Protein AF-A0A936W5A1-F1 (afdb_monomer)

Solvent-accessible surface area (backbone atoms only — not comparable to full-atom values): 7885 Å² total; per-residue (Å²): 121,63,94,87,56,87,51,73,66,69,87,78,56,53,70,68,51,51,52,50,48,61,74,67,59,74,82,81,47,73,66,53,53,50,50,52,52,54,50,51,52,23,60,75,67,68,35,62,64,57,38,57,59,59,28,70,60,91,46,92,77,50,77,56,39,50,58,50,44,48,50,59,54,40,62,52,46,72,83,92,48,73,16,53,64,55,48,53,49,51,58,36,34,71,71,46,82,58,43,61,70,61,29,49,53,54,44,48,70,76,52,23,84,73,64,73,51,70,69,59,52,46,56,53,50,56,54,55,64,71,77,108

Sequence (132 aa):
MIPNDVWKGFGVADATMLEQAFAQRVILTDDDLKLGNDLWKAYCAHDFNALKELAAAESKAFKFLPEVCKAHIERFPEGNQLSRPERVLLELIDQSNGD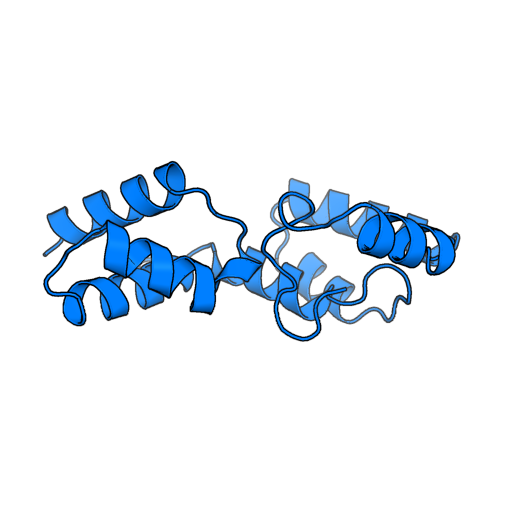FAEVFAAFSEREGIYGFGDLQVRIMYDRLRKQN

pLDDT: mean 92.21, std 9.64, range [48.16, 98.69]

Mean predicted aligned error: 4.38 Å

Secondary structure (DSSP, 8-state):
--TT-SSSTTTT--HHHHHHHHHTPPPPPHHHHHHHHHHHHHHHTT-HHHHHHHTT---SS-TTHHHHHHHHHHTS-STTSPPHHHHHHHHHHHHTTT-HHHHHHHHHHHSGGG---HHHHHHHHHHHHHH-

Foldseek 3Di:
DPPQDPQPPCPPDDPVRVVVCVVVDDDDDPVNVVLVVQCVVCVVVVPLVSLCVSLPDDDPNCPCSVVLSVLVNLCDDDPPDDRPLLVLLVVLCVVPVNDLVSSVVVSCSPVSSVVDDSVRSVVSSVVVVVVD

Radius of gyration: 17.42 Å; Cα contacts (8 Å, |Δi|>4): 86; chains: 1; bounding box: 41×32×47 Å

Structure (mmCIF, N/CA/C/O backbone):
data_AF-A0A936W5A1-F1
#
_entry.id   AF-A0A936W5A1-F1
#
loop_
_atom_site.group_PDB
_atom_site.id
_atom_site.type_symbol
_atom_site.label_atom_id
_atom_site.label_alt_id
_atom_site.label_comp_id
_atom_site.label_asym_id
_atom_site.label_entity_id
_atom_site.label_seq_id
_atom_site.pdbx_PDB_ins_code
_atom_site.Cartn_x
_atom_site.Cartn_y
_atom_site.Cartn_z
_atom_site.occupancy
_atom_site.B_iso_or_equiv
_atom_site.auth_seq_id
_atom_site.auth_comp_id
_atom_site.auth_asym_id
_atom_site.auth_atom_id
_atom_site.pdbx_PDB_model_num
ATOM 1 N N . MET A 1 1 ? 16.788 5.586 -1.184 1.00 49.28 1 MET A N 1
ATOM 2 C CA . MET A 1 1 ? 15.565 5.369 -0.376 1.00 49.28 1 MET A CA 1
ATOM 3 C C . MET A 1 1 ? 15.983 5.382 1.085 1.00 49.28 1 MET A C 1
ATOM 5 O O . MET A 1 1 ? 17.027 4.807 1.375 1.00 49.28 1 MET A O 1
ATOM 9 N N . ILE A 1 2 ? 15.252 6.071 1.969 1.00 48.16 2 ILE A N 1
ATOM 10 C CA . ILE A 1 2 ? 15.526 6.012 3.415 1.00 48.16 2 ILE A CA 1
ATOM 11 C C . ILE A 1 2 ? 15.347 4.545 3.829 1.00 48.16 2 ILE A C 1
ATOM 13 O O . ILE A 1 2 ? 14.290 3.992 3.530 1.00 48.16 2 ILE A O 1
ATOM 17 N N . PRO A 1 3 ? 16.333 3.896 4.473 1.00 49.06 3 PRO A N 1
ATOM 18 C CA . PRO A 1 3 ? 16.291 2.453 4.730 1.00 49.06 3 PRO A CA 1
ATOM 19 C C . PRO A 1 3 ? 15.062 1.958 5.511 1.00 49.06 3 PRO A C 1
ATOM 21 O O . PRO A 1 3 ? 14.754 0.776 5.442 1.00 49.06 3 PRO A O 1
ATOM 24 N N . ASN A 1 4 ? 14.345 2.851 6.203 1.00 57.88 4 ASN A N 1
ATOM 25 C CA . ASN A 1 4 ? 13.249 2.510 7.111 1.00 57.88 4 ASN A 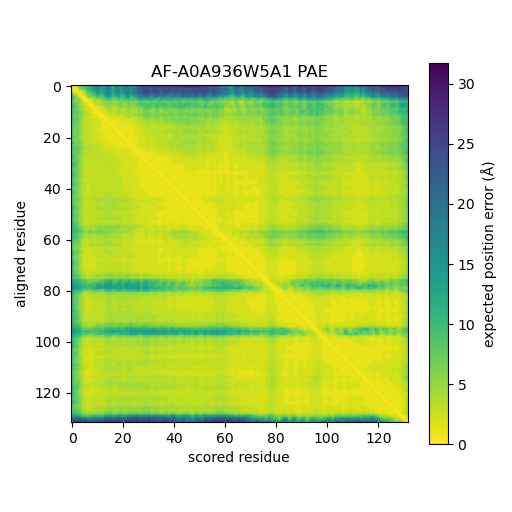CA 1
ATOM 26 C C . ASN A 1 4 ? 11.917 3.209 6.786 1.00 57.88 4 ASN A C 1
ATOM 28 O O . ASN A 1 4 ? 10.996 3.139 7.593 1.00 57.88 4 ASN A O 1
ATOM 32 N N . ASP A 1 5 ? 11.798 3.905 5.650 1.00 66.56 5 ASP A N 1
ATOM 33 C CA . ASP A 1 5 ? 10.588 4.677 5.348 1.00 66.56 5 ASP A CA 1
ATOM 34 C C . ASP A 1 5 ? 10.187 4.581 3.876 1.00 66.56 5 ASP A C 1
ATOM 36 O O . ASP A 1 5 ? 10.555 5.402 3.033 1.00 66.56 5 ASP A O 1
ATOM 40 N N . VAL A 1 6 ? 9.467 3.505 3.566 1.00 79.38 6 VAL A N 1
ATOM 41 C CA . VAL A 1 6 ? 9.058 3.159 2.198 1.00 79.38 6 VAL A CA 1
ATOM 42 C C . VAL A 1 6 ? 7.757 3.874 1.800 1.00 79.38 6 VAL A C 1
ATOM 44 O O . VAL A 1 6 ? 7.486 4.034 0.612 1.00 79.38 6 VAL A O 1
ATOM 47 N N . TRP A 1 7 ? 6.969 4.352 2.772 1.00 87.56 7 TRP A N 1
ATOM 48 C CA . TRP A 1 7 ? 5.576 4.755 2.545 1.00 87.56 7 TRP A CA 1
ATOM 49 C C . TRP A 1 7 ? 5.282 6.251 2.723 1.00 87.56 7 TRP A C 1
ATOM 51 O O . TRP A 1 7 ? 4.223 6.700 2.293 1.00 87.56 7 TRP A O 1
ATOM 61 N N . LYS A 1 8 ? 6.206 7.065 3.260 1.00 80.56 8 LYS A N 1
ATOM 62 C CA . LYS A 1 8 ? 6.012 8.531 3.376 1.00 80.56 8 LYS A CA 1
ATOM 63 C C . LYS A 1 8 ? 6.159 9.316 2.062 1.00 80.56 8 LYS A C 1
ATOM 65 O O . LYS A 1 8 ? 6.112 10.547 2.055 1.00 80.56 8 LYS A O 1
ATOM 70 N N . GLY A 1 9 ? 6.295 8.618 0.934 1.00 81.69 9 GLY A N 1
ATOM 71 C CA . GLY A 1 9 ? 6.361 9.217 -0.397 1.00 81.69 9 GLY A CA 1
ATOM 72 C C . GLY A 1 9 ? 7.593 10.105 -0.606 1.00 81.69 9 GLY A C 1
ATOM 73 O O . GLY A 1 9 ? 8.608 9.975 0.074 1.00 81.69 9 GLY A O 1
ATOM 74 N N . PHE A 1 10 ? 7.513 11.017 -1.578 1.00 83.81 10 PHE A N 1
ATOM 75 C CA . PHE A 1 10 ? 8.641 11.881 -1.957 1.00 83.81 10 PHE A CA 1
ATOM 76 C C . PHE A 1 10 ? 8.728 13.192 -1.165 1.00 83.81 10 PHE A C 1
ATOM 78 O O . PHE A 1 10 ? 9.734 13.884 -1.270 1.00 83.81 10 PHE A O 1
ATOM 85 N N . GLY A 1 11 ? 7.716 13.541 -0.362 1.00 86.31 11 GLY A N 1
ATOM 86 C CA . GLY A 1 11 ? 7.683 14.814 0.377 1.00 86.31 11 GLY A CA 1
ATOM 87 C C . GLY A 1 11 ? 8.778 14.952 1.441 1.00 86.31 11 GLY A C 1
ATOM 88 O O . GLY A 1 11 ? 9.098 16.061 1.853 1.00 86.31 11 GLY A O 1
ATOM 89 N N . VAL A 1 12 ? 9.366 13.830 1.858 1.00 86.06 12 VAL A N 1
ATOM 90 C CA . VAL A 1 12 ? 10.474 13.766 2.823 1.00 86.06 12 VAL A CA 1
ATOM 91 C C . VAL A 1 12 ? 11.852 13.691 2.156 1.00 86.06 12 VAL A C 1
ATOM 93 O O . VAL A 1 12 ? 12.861 13.650 2.855 1.00 86.06 12 VAL A O 1
ATOM 96 N N . ALA A 1 13 ? 11.915 13.619 0.823 1.00 89.50 13 ALA A N 1
ATOM 97 C CA . ALA A 1 13 ? 13.169 13.469 0.096 1.00 89.50 13 ALA A CA 1
ATOM 98 C C . ALA A 1 13 ? 13.834 14.827 -0.162 1.00 89.50 13 ALA A C 1
ATOM 100 O O . ALA A 1 13 ? 13.195 15.762 -0.643 1.00 89.50 13 ALA A O 1
ATOM 101 N N . ASP A 1 14 ? 15.137 14.914 0.104 1.00 91.44 14 ASP A N 1
ATOM 102 C CA . ASP A 1 14 ? 15.962 16.040 -0.331 1.00 91.44 14 ASP A CA 1
ATOM 103 C C . ASP A 1 14 ? 16.474 15.854 -1.776 1.00 91.44 14 ASP A C 1
ATOM 105 O O . ASP A 1 14 ? 16.246 14.825 -2.422 1.00 91.44 14 ASP A O 1
ATOM 109 N N . ALA A 1 15 ? 17.181 16.861 -2.298 1.00 94.62 15 ALA A N 1
ATOM 110 C CA . ALA A 1 15 ? 17.723 16.828 -3.656 1.00 94.62 15 ALA A CA 1
ATOM 111 C C . ALA A 1 15 ? 18.654 15.623 -3.890 1.00 94.62 15 ALA A C 1
ATOM 113 O O . ALA A 1 15 ? 18.524 14.932 -4.900 1.00 94.62 15 ALA A O 1
ATOM 114 N N . THR A 1 16 ? 19.528 15.315 -2.928 1.00 93.94 16 THR A N 1
ATOM 115 C CA . THR A 1 16 ? 20.476 14.194 -3.009 1.00 93.94 16 THR A CA 1
ATOM 116 C C . THR A 1 16 ? 19.744 12.858 -3.125 1.00 93.94 16 THR A C 1
ATOM 118 O O . THR A 1 16 ? 20.099 12.008 -3.943 1.00 93.94 16 THR A O 1
ATOM 121 N N . MET A 1 17 ? 18.695 12.659 -2.327 1.00 90.06 17 MET A N 1
ATOM 122 C CA . MET A 1 17 ? 17.884 11.445 -2.360 1.00 90.06 17 MET A CA 1
ATOM 123 C C . MET A 1 17 ? 17.166 11.270 -3.701 1.00 90.06 17 MET A C 1
ATOM 125 O O . MET A 1 17 ? 17.084 10.147 -4.207 1.00 90.06 17 MET A O 1
ATOM 129 N N . LEU A 1 18 ? 16.656 12.361 -4.277 1.00 91.50 18 LEU A N 1
ATOM 130 C CA . LEU A 1 18 ? 15.991 12.347 -5.580 1.00 91.50 18 LEU A CA 1
ATOM 131 C C . LEU A 1 18 ? 16.981 12.066 -6.719 1.00 91.50 18 LEU A C 1
ATOM 133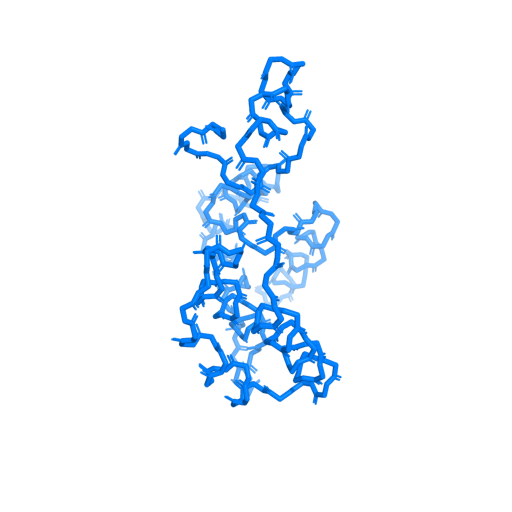 O O . LEU A 1 18 ? 16.689 11.242 -7.587 1.00 91.50 18 LEU A O 1
ATOM 137 N N . GLU A 1 19 ? 18.172 12.668 -6.689 1.00 94.88 19 GLU A N 1
ATOM 138 C CA . GLU A 1 19 ? 19.249 12.392 -7.649 1.00 94.88 19 GLU A CA 1
ATOM 139 C C . GLU A 1 19 ? 19.680 10.921 -7.609 1.00 94.88 19 GLU A C 1
ATOM 141 O O . GLU A 1 19 ? 19.794 10.270 -8.650 1.00 94.88 19 GLU A O 1
ATOM 146 N N . GLN A 1 20 ? 19.844 10.359 -6.408 1.00 92.06 20 GLN A N 1
ATOM 147 C CA . GLN A 1 20 ? 20.153 8.940 -6.231 1.00 92.06 20 GLN A CA 1
ATOM 148 C C . GLN A 1 20 ? 19.035 8.038 -6.760 1.00 92.06 20 GLN A C 1
ATOM 150 O O . GLN A 1 20 ? 19.316 7.062 -7.457 1.00 92.06 20 GLN A O 1
ATOM 155 N N . ALA A 1 21 ? 17.771 8.357 -6.464 1.00 90.12 21 ALA A N 1
ATOM 156 C CA . ALA A 1 21 ? 16.630 7.598 -6.971 1.00 90.12 21 ALA A CA 1
ATOM 157 C C . ALA A 1 21 ? 16.575 7.625 -8.507 1.00 90.12 21 ALA A C 1
ATOM 159 O O . ALA A 1 21 ? 16.357 6.588 -9.134 1.00 90.12 21 ALA A O 1
ATOM 160 N N . PHE A 1 22 ? 16.843 8.781 -9.120 1.00 93.12 22 PHE A N 1
ATOM 161 C CA . PHE A 1 22 ? 16.911 8.915 -10.572 1.00 93.12 22 PHE A CA 1
ATOM 162 C C . PHE A 1 22 ? 18.080 8.126 -11.177 1.00 93.12 22 PHE A C 1
ATOM 164 O O . PHE A 1 22 ? 17.912 7.458 -12.203 1.00 93.12 22 PHE A O 1
ATOM 171 N N . ALA A 1 23 ? 19.255 8.152 -10.545 1.00 96.00 23 ALA A N 1
ATOM 172 C CA . ALA A 1 23 ? 20.411 7.367 -10.972 1.00 96.00 23 ALA A CA 1
ATOM 173 C C . ALA A 1 23 ? 20.154 5.850 -10.882 1.00 96.00 23 ALA A C 1
ATOM 175 O O . ALA A 1 23 ? 20.623 5.100 -11.733 1.00 96.00 23 ALA A O 1
ATOM 176 N N . GLN A 1 24 ? 19.364 5.409 -9.896 1.00 92.50 24 GLN A N 1
ATOM 177 C CA . GLN A 1 24 ? 18.994 4.007 -9.653 1.00 92.50 24 GLN A CA 1
ATOM 178 C C . GLN A 1 24 ? 17.665 3.588 -10.306 1.00 92.50 24 GLN A C 1
ATOM 180 O O . GLN A 1 24 ? 17.113 2.537 -9.966 1.00 92.50 24 GLN A O 1
ATOM 185 N N . ARG A 1 25 ? 17.121 4.400 -11.222 1.00 94.19 25 ARG A N 1
ATOM 186 C CA . ARG A 1 25 ? 15.852 4.105 -11.899 1.00 94.19 25 ARG A CA 1
ATOM 187 C C . ARG A 1 25 ? 15.902 2.758 -12.624 1.00 94.19 25 ARG A C 1
ATOM 189 O O . ARG A 1 25 ? 16.920 2.377 -13.199 1.00 94.19 25 ARG A O 1
ATOM 196 N N . VAL A 1 26 ? 14.770 2.064 -12.629 1.00 94.19 26 VAL A N 1
ATOM 197 C CA . VAL A 1 26 ? 14.611 0.770 -13.299 1.00 94.19 26 VAL A CA 1
ATOM 198 C C . VAL A 1 26 ? 13.915 0.994 -14.639 1.00 94.19 26 VAL A C 1
ATOM 200 O O . VAL A 1 26 ? 12.907 1.694 -14.702 1.00 94.19 26 VAL A O 1
ATOM 203 N N . ILE A 1 27 ? 14.470 0.428 -15.711 1.00 95.69 27 ILE A N 1
ATOM 204 C CA . ILE A 1 27 ? 13.840 0.434 -17.037 1.00 95.69 27 ILE A CA 1
ATOM 205 C C . ILE A 1 27 ? 12.770 -0.658 -17.052 1.00 95.69 27 ILE A C 1
ATOM 207 O O . ILE A 1 27 ? 13.063 -1.796 -16.690 1.00 95.69 27 ILE A O 1
ATOM 211 N N . LEU A 1 28 ? 11.553 -0.303 -17.468 1.00 97.00 28 LEU A N 1
ATOM 212 C CA . LEU A 1 28 ? 10.460 -1.257 -17.637 1.00 97.00 28 LEU A CA 1
ATOM 213 C C . LEU A 1 28 ? 10.712 -2.136 -18.860 1.00 97.00 28 LEU A C 1
ATOM 215 O O . LEU A 1 28 ? 11.056 -1.633 -19.931 1.00 97.00 28 LEU A O 1
ATOM 219 N N . THR A 1 29 ? 10.522 -3.436 -18.685 1.00 97.44 29 THR A N 1
ATOM 220 C CA . THR A 1 29 ? 10.521 -4.420 -19.770 1.00 97.44 29 THR A CA 1
ATOM 221 C C . THR A 1 29 ? 9.116 -4.582 -20.355 1.00 97.44 29 THR A C 1
ATOM 223 O O . THR A 1 29 ? 8.130 -4.157 -19.751 1.00 97.44 29 THR A O 1
ATOM 226 N N . ASP A 1 30 ? 9.002 -5.231 -21.515 1.00 98.00 30 ASP A N 1
ATOM 227 C CA . ASP A 1 30 ? 7.693 -5.560 -22.098 1.00 98.00 30 ASP A CA 1
ATOM 228 C C . ASP A 1 30 ? 6.865 -6.468 -21.169 1.00 98.00 30 ASP A C 1
ATOM 230 O O . ASP A 1 30 ? 5.647 -6.304 -21.070 1.00 98.00 30 ASP A O 1
ATOM 234 N N . ASP A 1 31 ? 7.526 -7.358 -20.422 1.00 97.38 31 ASP A N 1
ATOM 235 C CA . ASP A 1 31 ? 6.888 -8.200 -19.407 1.00 97.38 31 ASP A CA 1
ATOM 236 C C . ASP A 1 31 ? 6.346 -7.363 -18.239 1.00 97.38 31 ASP A C 1
ATOM 238 O O . ASP A 1 31 ? 5.213 -7.580 -17.809 1.00 97.38 31 ASP A O 1
ATOM 242 N N . ASP A 1 32 ? 7.093 -6.352 -17.772 1.00 97.81 32 ASP A N 1
ATOM 243 C CA . ASP A 1 32 ? 6.611 -5.422 -16.738 1.00 97.81 32 ASP A CA 1
ATOM 244 C C . ASP A 1 32 ? 5.396 -4.621 -17.229 1.00 97.81 32 ASP A C 1
ATOM 246 O O . ASP A 1 32 ? 4.430 -4.426 -16.489 1.00 97.81 32 ASP A O 1
ATOM 250 N N . LEU A 1 33 ? 5.417 -4.163 -18.486 1.00 98.19 33 LEU A N 1
ATOM 251 C CA . LEU A 1 33 ? 4.301 -3.428 -19.087 1.00 98.19 33 LEU A CA 1
ATOM 252 C C . LEU A 1 33 ? 3.058 -4.310 -19.224 1.00 98.19 33 LEU A C 1
ATOM 254 O O . LEU A 1 33 ? 1.944 -3.864 -18.927 1.00 98.19 33 LEU A O 1
ATOM 258 N N . LYS A 1 34 ? 3.239 -5.569 -19.635 1.00 98.38 34 LYS A N 1
ATOM 259 C CA . LYS A 1 34 ? 2.158 -6.551 -19.704 1.00 98.38 34 LYS A CA 1
ATOM 260 C C . LYS A 1 34 ? 1.587 -6.835 -18.314 1.00 98.38 34 LYS A C 1
ATOM 262 O O . LYS A 1 34 ? 0.373 -6.754 -18.136 1.00 98.38 34 LYS A O 1
ATOM 267 N N . LEU A 1 35 ? 2.448 -7.108 -17.334 1.00 98.38 35 LEU A N 1
ATOM 268 C CA . LEU A 1 35 ? 2.054 -7.345 -15.947 1.00 98.38 35 LEU A CA 1
ATOM 269 C C . LEU A 1 35 ? 1.287 -6.145 -15.379 1.00 98.38 35 LEU A C 1
ATOM 271 O O . LEU A 1 35 ? 0.215 -6.320 -14.809 1.00 98.38 35 LEU A O 1
ATOM 275 N N . GLY A 1 36 ? 1.773 -4.920 -15.600 1.00 98.06 36 GLY A N 1
ATOM 276 C CA . GLY A 1 36 ? 1.096 -3.691 -15.182 1.00 98.06 36 GLY A CA 1
ATOM 277 C C . GLY A 1 36 ? -0.294 -3.520 -15.806 1.00 98.06 36 GLY A C 1
ATOM 278 O O . GLY A 1 36 ? -1.230 -3.106 -15.124 1.00 98.06 36 GLY A O 1
ATOM 279 N N . ASN A 1 37 ? -0.459 -3.878 -17.083 1.00 98.50 37 ASN A N 1
ATOM 280 C CA . ASN A 1 37 ? -1.757 -3.859 -17.762 1.00 98.50 37 ASN A CA 1
ATOM 281 C C . ASN A 1 37 ? -2.744 -4.858 -17.137 1.00 98.50 37 ASN A C 1
ATOM 283 O O . ASN A 1 37 ? -3.890 -4.504 -16.854 1.00 98.50 37 ASN A O 1
ATOM 287 N N . ASP A 1 38 ? -2.291 -6.088 -16.892 1.00 98.62 38 ASP A N 1
ATOM 288 C CA . ASP A 1 38 ? -3.122 -7.141 -16.308 1.00 98.62 38 ASP A CA 1
ATOM 289 C C . ASP A 1 38 ? -3.497 -6.811 -14.851 1.00 98.62 38 ASP A C 1
ATOM 291 O O . ASP A 1 38 ? -4.667 -6.927 -14.477 1.00 98.62 38 ASP A O 1
ATOM 295 N N . LEU A 1 39 ? -2.551 -6.279 -14.065 1.00 98.50 39 LEU A N 1
ATOM 296 C CA . LEU A 1 39 ? -2.795 -5.761 -12.713 1.00 98.50 39 LEU A CA 1
ATOM 297 C C . LEU A 1 39 ? -3.839 -4.644 -12.715 1.00 98.50 39 LEU A C 1
ATOM 299 O O . LEU A 1 39 ? -4.762 -4.659 -11.902 1.00 98.50 39 LEU A O 1
ATOM 303 N N . TRP A 1 40 ? -3.723 -3.685 -13.638 1.00 98.38 40 TRP A N 1
ATOM 304 C CA . TRP A 1 40 ? -4.670 -2.578 -13.748 1.00 98.38 40 TRP A CA 1
ATOM 305 C C . TRP A 1 40 ? -6.088 -3.066 -14.059 1.00 98.38 40 TRP A C 1
ATOM 307 O O . TRP A 1 40 ? -7.047 -2.636 -13.418 1.00 98.38 40 TRP A O 1
ATOM 317 N N . LYS A 1 41 ? -6.230 -4.011 -14.997 1.00 98.69 41 LYS A N 1
ATOM 318 C CA . LYS A 1 41 ? -7.527 -4.623 -15.318 1.00 98.69 41 LYS A CA 1
ATOM 319 C C . LYS A 1 41 ? -8.133 -5.337 -14.110 1.00 98.69 41 LYS A C 1
ATOM 321 O O . LYS A 1 41 ? -9.303 -5.103 -13.812 1.00 98.69 41 LYS A O 1
ATOM 326 N N . ALA A 1 42 ? -7.347 -6.159 -13.411 1.00 98.50 42 ALA A N 1
ATOM 327 C CA . ALA A 1 42 ? -7.798 -6.879 -12.221 1.00 98.50 42 ALA A CA 1
ATOM 328 C C . ALA A 1 42 ? -8.222 -5.914 -11.099 1.00 98.50 42 ALA A C 1
ATOM 330 O O . ALA A 1 42 ? -9.293 -6.075 -10.515 1.00 98.50 42 ALA A O 1
ATOM 331 N N . TYR A 1 43 ? -7.436 -4.858 -10.864 1.00 97.88 43 TYR A N 1
ATOM 332 C CA . TYR A 1 43 ? -7.755 -3.799 -9.906 1.00 97.88 43 TYR A CA 1
ATOM 333 C C . TYR A 1 43 ? -9.082 -3.106 -10.238 1.00 97.88 43 TYR A C 1
ATOM 335 O O . TYR A 1 43 ? -9.967 -3.024 -9.387 1.00 97.88 43 TYR A O 1
ATOM 343 N N . CYS A 1 44 ? -9.269 -2.653 -11.483 1.00 97.75 44 CYS A N 1
ATOM 344 C CA . CYS A 1 44 ? -10.516 -2.010 -11.907 1.00 97.75 44 CYS A CA 1
ATOM 345 C C . CYS A 1 44 ? -11.734 -2.940 -11.783 1.00 97.75 44 CYS A C 1
ATOM 347 O O . CYS A 1 44 ? -12.824 -2.487 -11.430 1.00 97.75 44 CYS A O 1
ATOM 349 N N . ALA A 1 45 ? -11.553 -4.232 -12.056 1.00 97.88 45 ALA A N 1
ATOM 350 C CA . ALA A 1 45 ? -12.605 -5.239 -11.968 1.00 97.88 45 ALA A CA 1
ATOM 351 C C . ALA A 1 45 ? -12.911 -5.701 -10.531 1.00 97.88 45 ALA A C 1
ATOM 353 O O . ALA A 1 45 ? -13.856 -6.462 -10.345 1.00 97.88 45 ALA A O 1
ATOM 354 N N . HIS A 1 46 ? -12.151 -5.245 -9.524 1.00 96.31 46 HIS A N 1
ATOM 355 C CA . HIS A 1 46 ? -12.189 -5.779 -8.155 1.00 96.31 46 HIS A CA 1
ATOM 356 C C . HIS A 1 46 ? -11.950 -7.302 -8.108 1.00 96.31 46 HIS A C 1
ATOM 358 O O . HIS A 1 46 ? -12.485 -8.007 -7.252 1.00 96.31 46 HIS A O 1
ATOM 364 N N . ASP A 1 47 ? -11.140 -7.823 -9.034 1.00 98.00 47 ASP A N 1
ATOM 365 C CA . ASP A 1 47 ? -10.819 -9.246 -9.105 1.00 98.00 47 ASP A CA 1
ATOM 366 C C . ASP A 1 47 ? -9.659 -9.574 -8.159 1.00 98.00 47 ASP A C 1
ATOM 368 O O . ASP A 1 47 ? -8.478 -9.567 -8.520 1.00 98.00 47 ASP A O 1
ATOM 372 N N . PHE A 1 48 ? -10.005 -9.842 -6.900 1.00 96.62 48 PHE A N 1
ATOM 373 C CA . PHE A 1 48 ? -9.024 -10.161 -5.865 1.00 96.62 48 PHE A CA 1
ATOM 374 C C . PHE A 1 48 ? -8.305 -11.490 -6.105 1.00 96.62 48 PHE A C 1
ATOM 376 O O . PHE A 1 48 ? -7.189 -11.653 -5.616 1.00 96.62 48 PHE A O 1
ATOM 383 N N . ASN A 1 49 ? -8.897 -12.429 -6.847 1.00 97.06 49 ASN A N 1
ATOM 384 C CA . ASN A 1 49 ? -8.228 -13.687 -7.168 1.00 97.06 49 ASN A CA 1
ATOM 385 C C . ASN A 1 49 ? -7.143 -13.448 -8.218 1.00 97.06 49 ASN A C 1
ATOM 387 O O . ASN A 1 49 ? -5.992 -13.814 -7.982 1.00 97.06 49 ASN A O 1
ATOM 391 N N . ALA A 1 50 ? -7.468 -12.732 -9.297 1.00 98.06 50 ALA A N 1
ATOM 392 C CA . ALA A 1 50 ? -6.482 -12.343 -10.300 1.00 98.06 50 ALA A CA 1
ATOM 393 C C . ALA A 1 50 ? -5.356 -11.493 -9.689 1.00 98.06 50 ALA A C 1
ATOM 395 O O . ALA A 1 50 ? -4.186 -11.723 -9.983 1.00 98.06 50 ALA A O 1
ATOM 396 N N . LEU A 1 51 ? -5.673 -10.558 -8.783 1.00 98.00 51 LEU A N 1
ATOM 397 C CA . LEU A 1 51 ? -4.641 -9.794 -8.072 1.00 98.00 51 LEU A CA 1
ATOM 398 C C . LEU A 1 51 ? -3.723 -10.688 -7.228 1.00 98.00 51 LEU A C 1
ATOM 400 O O . LEU A 1 51 ? -2.519 -10.452 -7.225 1.00 98.00 51 LEU A O 1
ATOM 404 N N . LYS A 1 52 ? -4.247 -11.713 -6.537 1.00 97.12 52 LYS A N 1
ATOM 405 C CA . LYS A 1 52 ? -3.416 -12.668 -5.774 1.00 97.12 52 LYS A CA 1
ATOM 406 C C . LYS A 1 52 ? -2.491 -13.474 -6.681 1.00 97.12 52 LYS A C 1
ATOM 408 O O . LYS A 1 52 ? -1.340 -13.692 -6.318 1.00 97.12 52 LYS A O 1
ATOM 413 N N . GLU A 1 53 ? -2.983 -13.913 -7.835 1.00 97.88 53 GLU A N 1
ATOM 414 C CA . GLU A 1 53 ? -2.187 -14.681 -8.797 1.00 97.88 53 GLU A CA 1
ATOM 415 C C . GLU A 1 53 ? -1.091 -13.819 -9.433 1.00 97.88 53 GLU A C 1
ATOM 417 O O . GLU A 1 53 ? 0.080 -14.197 -9.426 1.00 97.88 53 GLU A O 1
ATOM 422 N N . LEU A 1 54 ? -1.446 -12.625 -9.916 1.00 98.06 54 LEU A N 1
ATOM 423 C CA . LEU A 1 54 ? -0.503 -11.680 -10.521 1.00 98.06 54 LEU A CA 1
ATOM 424 C C . LEU A 1 54 ? 0.546 -11.185 -9.519 1.00 98.06 54 LEU A C 1
ATOM 426 O O . LEU A 1 54 ? 1.679 -10.908 -9.905 1.00 98.06 54 LEU A O 1
ATOM 430 N N . ALA A 1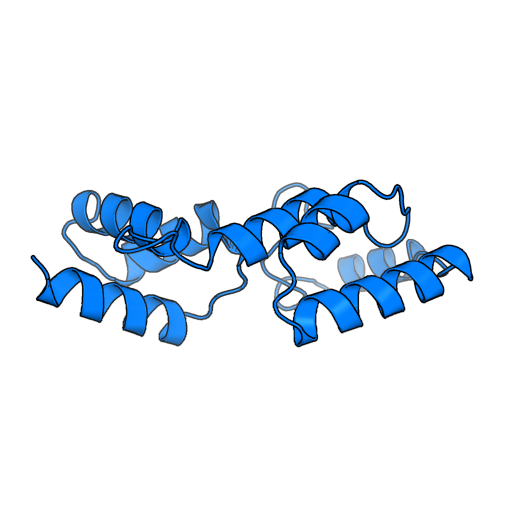 55 ? 0.195 -11.109 -8.234 1.00 97.12 55 ALA A N 1
ATOM 431 C CA . ALA A 1 55 ? 1.106 -10.695 -7.175 1.00 97.12 55 ALA A CA 1
ATOM 432 C C . ALA A 1 55 ? 2.309 -11.632 -6.983 1.00 97.12 55 ALA A C 1
ATOM 434 O O . ALA A 1 55 ? 3.314 -11.208 -6.421 1.00 97.12 55 ALA A O 1
ATOM 435 N N . ALA A 1 56 ? 2.229 -12.883 -7.452 1.00 95.75 56 ALA A N 1
ATOM 436 C CA . ALA A 1 56 ? 3.337 -13.835 -7.399 1.00 95.75 56 ALA A CA 1
ATOM 437 C C . ALA A 1 56 ? 4.386 -13.620 -8.508 1.00 95.75 56 ALA A C 1
ATOM 439 O O . ALA A 1 56 ? 5.418 -14.290 -8.505 1.00 95.75 56 ALA A O 1
ATOM 440 N N . ALA A 1 57 ? 4.134 -12.721 -9.467 1.00 95.31 57 ALA A N 1
ATOM 441 C CA . ALA A 1 57 ? 5.067 -12.446 -10.550 1.00 95.31 57 ALA A CA 1
ATOM 442 C C . ALA A 1 57 ? 6.330 -11.731 -10.041 1.00 95.31 57 ALA A C 1
ATOM 444 O O . ALA A 1 57 ? 6.260 -10.731 -9.324 1.00 95.31 57 ALA A O 1
ATOM 445 N N . GLU A 1 58 ? 7.499 -12.210 -10.465 1.00 92.12 58 GLU A N 1
ATOM 446 C CA . GLU A 1 58 ? 8.767 -11.542 -10.183 1.00 92.12 58 GLU A CA 1
ATOM 447 C C . GLU A 1 58 ? 8.971 -10.361 -11.140 1.00 92.12 58 GLU A C 1
ATOM 449 O O . GLU A 1 58 ? 9.018 -10.528 -12.358 1.00 92.12 58 GLU A O 1
ATOM 454 N N . SER A 1 59 ? 9.135 -9.156 -10.591 1.00 93.69 59 SER A N 1
ATOM 455 C CA . SER A 1 59 ? 9.439 -7.950 -11.365 1.00 93.69 59 SER A CA 1
ATOM 456 C C . SER A 1 59 ? 10.458 -7.084 -10.632 1.00 93.69 59 SER A C 1
ATOM 458 O O . SER A 1 59 ? 10.288 -6.721 -9.467 1.00 93.69 59 SER A O 1
ATOM 460 N N . LYS A 1 60 ? 11.520 -6.680 -11.340 1.00 91.00 60 LYS A N 1
ATOM 461 C CA . LYS A 1 60 ? 12.498 -5.711 -10.811 1.00 91.00 60 LYS A CA 1
ATOM 462 C C . LYS A 1 60 ? 11.897 -4.309 -10.667 1.00 91.00 60 LYS A C 1
ATOM 464 O O . LYS A 1 60 ? 12.417 -3.508 -9.884 1.00 91.00 60 LYS A O 1
ATOM 469 N N . ALA A 1 61 ? 10.845 -4.014 -11.432 1.00 93.94 61 ALA A N 1
ATOM 470 C CA . ALA A 1 61 ? 10.132 -2.747 -11.399 1.00 93.94 61 ALA A CA 1
ATOM 471 C C . ALA A 1 61 ? 9.115 -2.695 -10.251 1.00 93.94 61 ALA A C 1
ATOM 473 O O . ALA A 1 61 ? 9.063 -1.702 -9.524 1.00 93.94 61 ALA A O 1
ATOM 474 N N . PHE A 1 62 ? 8.360 -3.774 -10.028 1.00 95.00 62 PHE A N 1
ATOM 475 C CA . PHE A 1 62 ? 7.325 -3.852 -8.993 1.00 95.00 62 PHE A CA 1
ATOM 476 C C . PHE A 1 62 ? 7.814 -4.598 -7.743 1.00 95.00 62 PHE A C 1
ATOM 478 O O . PHE A 1 62 ? 7.316 -5.657 -7.380 1.00 95.00 62 PHE A O 1
ATOM 485 N N . LYS A 1 63 ? 8.797 -4.012 -7.051 1.00 92.00 63 LYS A N 1
ATOM 486 C CA . LYS A 1 63 ? 9.504 -4.642 -5.915 1.00 92.00 63 LYS A CA 1
ATOM 487 C C . LYS A 1 63 ? 8.629 -5.007 -4.711 1.00 92.00 63 LYS A C 1
ATOM 489 O O . LYS A 1 63 ? 9.014 -5.882 -3.951 1.00 92.00 63 LYS A O 1
ATOM 494 N N . PHE A 1 64 ? 7.509 -4.310 -4.530 1.00 93.31 64 PHE A N 1
ATOM 495 C CA . PHE A 1 64 ? 6.580 -4.499 -3.408 1.00 93.31 64 PHE A CA 1
ATOM 496 C C . PHE A 1 64 ? 5.240 -5.084 -3.861 1.00 93.31 64 PHE A C 1
ATOM 498 O O . PHE A 1 64 ? 4.221 -4.888 -3.199 1.00 93.31 64 PHE A O 1
ATOM 505 N N . LEU A 1 65 ? 5.206 -5.702 -5.049 1.00 96.25 65 LEU A N 1
ATOM 506 C CA . LEU A 1 65 ? 3.966 -6.165 -5.663 1.00 96.25 65 LEU A CA 1
ATOM 507 C C . LEU A 1 65 ? 3.165 -7.113 -4.749 1.00 96.25 65 LEU A C 1
ATOM 509 O O . LEU A 1 65 ? 1.975 -6.845 -4.555 1.00 96.25 65 LEU A O 1
ATOM 513 N N . PRO A 1 66 ? 3.773 -8.146 -4.125 1.00 96.50 66 PRO A N 1
ATOM 514 C CA . PRO A 1 66 ? 3.059 -9.008 -3.188 1.00 96.50 66 PRO A CA 1
ATOM 515 C C . PRO A 1 66 ? 2.413 -8.235 -2.035 1.00 96.50 66 PRO A C 1
ATOM 517 O O . PRO A 1 66 ? 1.244 -8.452 -1.706 1.00 96.50 66 PRO A O 1
ATOM 520 N N . GLU A 1 67 ? 3.159 -7.314 -1.429 1.00 95.69 67 GLU A N 1
ATOM 521 C CA . GLU A 1 67 ? 2.741 -6.570 -0.249 1.00 95.69 67 GLU A CA 1
ATOM 522 C C . GLU A 1 67 ? 1.609 -5.592 -0.566 1.00 95.69 67 GLU A C 1
ATOM 524 O O . GLU A 1 67 ? 0.619 -5.550 0.167 1.00 95.69 67 GLU A O 1
ATOM 529 N N . VAL A 1 68 ? 1.710 -4.835 -1.665 1.00 95.94 68 VAL A N 1
ATOM 530 C CA . VAL A 1 68 ? 0.686 -3.840 -2.025 1.00 95.94 68 VAL A CA 1
ATOM 531 C C . VAL A 1 68 ? -0.599 -4.495 -2.527 1.00 95.94 68 VAL A C 1
ATOM 533 O O . VAL A 1 68 ? -1.687 -4.023 -2.192 1.00 95.94 68 VAL A O 1
ATOM 536 N N . CYS A 1 69 ? -0.512 -5.610 -3.264 1.00 97.69 69 CYS A N 1
ATOM 537 C CA . CYS A 1 69 ? -1.693 -6.381 -3.656 1.00 97.69 69 CYS A CA 1
ATOM 538 C C . CYS A 1 69 ? -2.387 -6.976 -2.429 1.00 97.69 69 CYS A C 1
ATOM 540 O O . CYS A 1 69 ? -3.607 -6.861 -2.297 1.00 97.69 69 CYS A O 1
ATOM 542 N N . LYS A 1 70 ? -1.618 -7.548 -1.492 1.00 97.06 70 LYS A N 1
ATOM 543 C CA . LYS A 1 70 ? -2.157 -8.055 -0.227 1.00 97.06 70 LYS A CA 1
ATOM 544 C C . LYS A 1 70 ? -2.843 -6.948 0.572 1.00 97.06 70 LYS A C 1
ATOM 546 O O . LYS A 1 70 ? -3.988 -7.135 0.973 1.00 97.06 70 LYS A O 1
ATOM 551 N N . ALA A 1 71 ? -2.191 -5.799 0.753 1.00 96.88 71 ALA A N 1
ATOM 552 C CA . ALA A 1 71 ? -2.780 -4.655 1.442 1.00 96.88 71 ALA A CA 1
ATOM 553 C C . ALA A 1 71 ? -4.078 -4.199 0.757 1.00 96.88 71 ALA A C 1
ATOM 555 O O . ALA A 1 71 ? -5.099 -4.032 1.417 1.00 96.88 71 ALA A O 1
ATOM 556 N N . HIS A 1 72 ? -4.094 -4.074 -0.572 1.00 97.06 72 HIS A N 1
ATOM 557 C CA . HIS A 1 72 ? -5.312 -3.705 -1.291 1.00 97.06 72 HIS A CA 1
ATOM 558 C C . HIS A 1 72 ? -6.479 -4.660 -1.004 1.00 97.06 72 HIS A C 1
ATOM 560 O O . HIS A 1 72 ? -7.584 -4.196 -0.731 1.00 97.06 72 HIS A O 1
ATOM 566 N N . ILE A 1 73 ? -6.231 -5.972 -1.014 1.00 96.44 73 ILE A N 1
ATOM 567 C CA . ILE A 1 73 ? -7.248 -6.989 -0.716 1.00 96.44 73 ILE A CA 1
ATOM 568 C C . ILE A 1 73 ? -7.702 -6.887 0.747 1.00 96.44 73 ILE A C 1
ATOM 570 O O . ILE A 1 73 ? -8.898 -6.840 1.015 1.00 96.44 73 ILE A O 1
ATOM 574 N N . GLU A 1 74 ? -6.763 -6.781 1.692 1.00 95.94 74 GLU A N 1
ATOM 575 C CA . GLU A 1 74 ? -7.036 -6.682 3.136 1.00 95.94 74 GLU A CA 1
ATOM 576 C C . GLU A 1 74 ? -7.766 -5.384 3.541 1.00 95.94 74 GLU A C 1
ATOM 578 O O . GLU A 1 74 ? -8.291 -5.295 4.658 1.00 95.94 74 GLU A O 1
ATOM 583 N N . ARG A 1 75 ? -7.827 -4.388 2.642 1.00 93.88 75 ARG A N 1
ATOM 584 C CA . ARG A 1 75 ? -8.623 -3.161 2.801 1.00 93.88 75 ARG A CA 1
ATOM 585 C C . ARG A 1 75 ? -10.124 -3.431 2.772 1.00 93.88 75 ARG A C 1
ATOM 587 O O . ARG A 1 75 ? -10.890 -2.628 3.300 1.00 93.88 75 ARG A O 1
ATOM 594 N N . PHE A 1 76 ? -10.550 -4.518 2.138 1.00 93.19 76 PHE A N 1
ATOM 595 C CA . PHE A 1 76 ? -11.956 -4.869 2.031 1.00 93.19 76 PHE A CA 1
ATOM 596 C C . PHE A 1 76 ? -12.293 -5.971 3.039 1.00 93.19 76 PHE A C 1
ATOM 598 O O . PHE A 1 76 ? -11.560 -6.954 3.144 1.00 93.19 76 PHE A O 1
ATOM 605 N N . PRO A 1 77 ? -13.371 -5.809 3.818 1.00 88.19 77 PRO A N 1
ATOM 606 C CA . PRO A 1 77 ? -13.775 -6.812 4.789 1.00 88.19 77 PRO A CA 1
ATOM 607 C C . PRO A 1 77 ? -14.344 -8.064 4.113 1.00 88.19 77 PRO A C 1
ATOM 609 O O . PRO A 1 77 ? -15.001 -7.987 3.074 1.00 88.19 77 PRO A O 1
ATOM 612 N N . GLU A 1 78 ? -14.158 -9.216 4.755 1.00 84.44 78 GLU A N 1
ATOM 613 C CA . GLU A 1 78 ? -14.866 -10.447 4.406 1.00 84.44 78 GLU A CA 1
ATOM 614 C C . GLU A 1 78 ? -16.172 -10.525 5.217 1.00 84.44 78 GLU A C 1
ATOM 616 O O . GLU A 1 78 ? -16.175 -10.670 6.443 1.00 84.44 78 GLU A O 1
ATOM 621 N N . GLY A 1 79 ? -17.313 -10.387 4.536 1.00 85.12 79 GLY A N 1
ATOM 622 C CA . GLY A 1 79 ? -18.629 -10.388 5.178 1.00 85.12 79 GLY A CA 1
ATOM 623 C C . GLY A 1 79 ? -18.818 -9.210 6.142 1.00 85.12 79 GL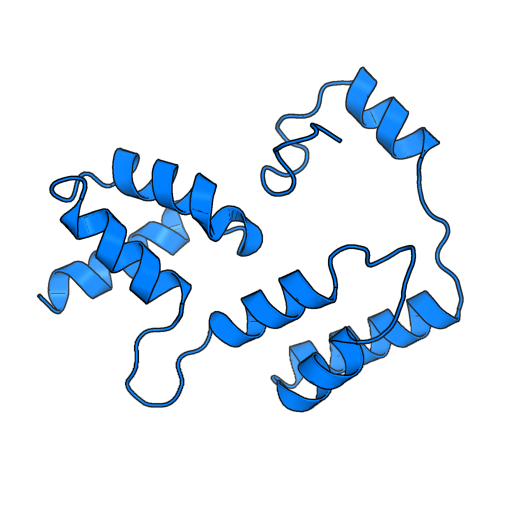Y A C 1
ATOM 624 O O . GLY A 1 79 ? -18.628 -8.058 5.765 1.00 85.12 79 GLY A O 1
ATOM 625 N N . ASN A 1 80 ? -19.208 -9.503 7.387 1.00 82.31 80 ASN A N 1
ATOM 626 C CA . ASN A 1 80 ? -19.489 -8.494 8.422 1.00 82.31 80 ASN A CA 1
ATOM 627 C C . ASN A 1 80 ? -18.285 -8.199 9.338 1.00 82.31 80 ASN A C 1
ATOM 629 O O . ASN A 1 80 ? -18.457 -7.624 10.412 1.00 82.31 80 ASN A O 1
ATOM 633 N N . GLN A 1 81 ? -17.081 -8.643 8.972 1.00 90.88 81 GLN A N 1
ATOM 634 C CA . GLN A 1 81 ? -15.876 -8.414 9.770 1.00 90.88 81 GLN A CA 1
ATOM 635 C C . GLN A 1 81 ? -15.274 -7.030 9.505 1.00 90.88 81 GLN A C 1
ATOM 637 O O . GLN A 1 81 ? -15.579 -6.386 8.507 1.00 90.88 81 GLN A O 1
ATOM 642 N N . LEU A 1 82 ? -14.388 -6.581 10.392 1.00 93.50 82 LEU A N 1
ATOM 643 C CA . LEU A 1 82 ? -13.550 -5.413 10.134 1.00 93.50 82 LEU A CA 1
ATOM 644 C C . LEU A 1 82 ? -12.410 -5.788 9.179 1.00 93.50 82 LEU A C 1
ATOM 646 O O . LEU A 1 82 ? -11.737 -6.810 9.354 1.00 93.50 82 LEU A O 1
ATOM 650 N N . SER A 1 83 ? -12.153 -4.925 8.201 1.00 95.75 83 SER A N 1
ATOM 651 C CA . SER A 1 83 ? -10.955 -4.981 7.361 1.00 95.75 83 SER A CA 1
ATOM 652 C C . SER A 1 83 ? -9.689 -4.843 8.214 1.00 95.75 83 SER A C 1
ATOM 654 O O . SER A 1 83 ? -9.727 -4.414 9.371 1.00 95.75 83 SER A O 1
ATOM 656 N N . ARG A 1 84 ? -8.525 -5.202 7.668 1.00 96.50 84 ARG A N 1
ATOM 657 C CA . ARG A 1 84 ? -7.259 -5.033 8.397 1.00 96.50 84 ARG A CA 1
ATOM 658 C C . ARG A 1 84 ? -7.001 -3.595 8.877 1.00 96.50 84 ARG A C 1
ATOM 660 O O . ARG A 1 84 ? -6.688 -3.467 10.062 1.00 96.50 84 ARG A O 1
ATOM 667 N N . PRO A 1 85 ? -7.127 -2.534 8.050 1.00 97.12 85 PRO A N 1
ATOM 668 C CA . PRO A 1 85 ? -6.885 -1.180 8.538 1.00 97.12 85 PRO A CA 1
ATOM 669 C C . PRO A 1 85 ? -7.861 -0.792 9.654 1.00 97.12 85 PRO A C 1
ATOM 671 O O . PRO A 1 85 ? -7.457 -0.152 10.616 1.00 97.12 85 PRO A O 1
ATOM 674 N N . GLU A 1 86 ? -9.121 -1.230 9.589 1.00 96.38 86 GLU A N 1
ATOM 675 C CA . GLU A 1 86 ? -10.100 -0.972 10.653 1.00 96.38 86 GLU A CA 1
ATOM 676 C C . GLU A 1 86 ? -9.752 -1.705 11.956 1.00 96.38 86 GLU A C 1
ATOM 678 O O . GLU A 1 86 ? -9.853 -1.110 13.026 1.00 96.38 86 GLU A O 1
ATOM 683 N N . ARG A 1 87 ? -9.305 -2.967 11.881 1.00 96.44 87 ARG A N 1
ATOM 684 C CA . ARG A 1 87 ? -8.867 -3.737 13.060 1.00 96.44 87 ARG A CA 1
ATOM 685 C C . ARG A 1 87 ? -7.678 -3.083 13.752 1.00 96.44 87 ARG A C 1
ATOM 687 O O . ARG A 1 87 ? -7.715 -2.883 14.959 1.00 96.44 87 ARG A O 1
ATOM 694 N N . VAL A 1 88 ? -6.654 -2.711 12.986 1.00 96.88 88 VAL A N 1
ATOM 695 C CA . VAL A 1 88 ? -5.472 -2.038 13.540 1.00 96.88 88 VAL A CA 1
ATOM 696 C C . VAL A 1 88 ? -5.839 -0.676 14.117 1.00 96.88 88 VAL A C 1
ATOM 698 O O . VAL A 1 88 ? -5.357 -0.315 15.185 1.00 96.88 88 VAL A O 1
ATOM 701 N N . LEU A 1 89 ? -6.721 0.071 13.453 1.00 96.81 89 LEU A N 1
ATOM 702 C CA . LEU A 1 89 ? -7.180 1.356 13.964 1.00 96.81 89 LEU A CA 1
ATOM 703 C C . LEU A 1 89 ? -7.924 1.207 15.297 1.00 96.81 89 LEU A C 1
ATOM 705 O O . LEU A 1 89 ? -7.697 2.007 16.198 1.00 96.81 89 LEU A O 1
ATOM 709 N N . LEU A 1 90 ? -8.761 0.176 15.446 1.00 95.44 90 LEU A N 1
ATOM 710 C CA . LEU A 1 90 ? -9.450 -0.121 16.703 1.00 95.44 90 LEU A CA 1
ATOM 711 C C . LEU A 1 90 ? -8.462 -0.455 17.832 1.00 95.44 90 LEU A C 1
ATOM 713 O O . LEU A 1 90 ? -8.560 0.127 18.907 1.00 95.44 90 LEU A O 1
ATOM 717 N N . GLU A 1 91 ? -7.467 -1.308 17.561 1.00 95.69 91 GLU A N 1
ATOM 718 C CA . GLU A 1 91 ? -6.396 -1.626 18.520 1.00 95.69 91 GLU A CA 1
ATOM 719 C C . GLU A 1 91 ? -5.665 -0.362 19.007 1.00 95.69 91 GLU A C 1
ATOM 721 O O . GLU A 1 91 ? -5.359 -0.237 20.191 1.00 95.69 91 GLU A O 1
ATOM 726 N N . LEU A 1 92 ? -5.386 0.582 18.103 1.00 96.25 92 LEU A N 1
ATOM 727 C CA . LEU A 1 92 ? -4.689 1.829 18.431 1.00 96.25 92 LEU A CA 1
ATOM 728 C C . LEU A 1 92 ? -5.569 2.805 19.222 1.00 96.25 92 LEU A C 1
ATOM 730 O O . LEU A 1 92 ? -5.075 3.473 20.129 1.00 96.25 92 LEU A O 1
ATOM 734 N N . ILE A 1 93 ? -6.870 2.873 18.919 1.00 94.81 93 ILE A N 1
ATOM 735 C CA . ILE A 1 93 ? -7.832 3.688 19.678 1.00 94.81 93 ILE A CA 1
ATOM 736 C C . ILE A 1 93 ? -7.816 3.300 21.160 1.00 94.81 93 ILE A C 1
ATOM 738 O O . ILE A 1 93 ? -7.787 4.186 22.019 1.00 94.81 93 ILE A O 1
ATOM 742 N N . ASP A 1 94 ? -7.798 1.997 21.442 1.00 91.06 94 ASP A N 1
ATOM 743 C CA . A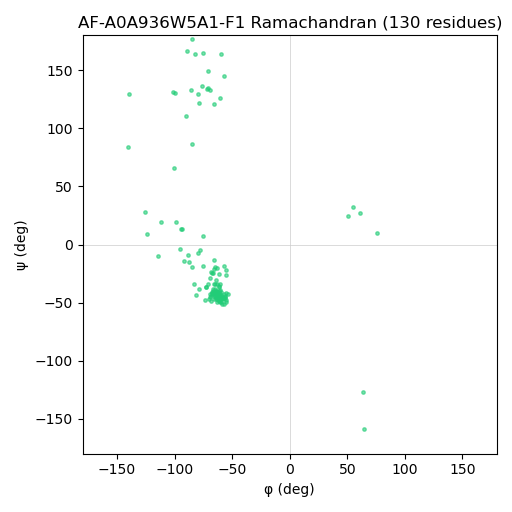SP A 1 94 ? -7.804 1.460 22.805 1.00 91.06 94 ASP A CA 1
ATOM 744 C C . ASP A 1 94 ? -6.486 1.738 23.553 1.00 91.06 94 ASP A C 1
ATOM 746 O O . ASP A 1 94 ? -6.486 1.885 24.775 1.00 91.06 94 ASP A O 1
ATOM 750 N N . GLN A 1 95 ? -5.363 1.854 22.836 1.00 91.44 95 GLN A N 1
ATOM 751 C CA . GLN A 1 95 ? -4.034 2.108 23.411 1.00 91.44 95 GLN A CA 1
ATOM 752 C C . GLN A 1 95 ? -3.760 3.592 23.699 1.00 91.44 95 GLN A C 1
ATOM 754 O O . GLN A 1 95 ? -3.077 3.906 24.672 1.00 91.44 95 GLN A O 1
ATOM 759 N N . SER A 1 96 ? -4.291 4.506 22.882 1.00 85.62 96 SER A N 1
ATOM 760 C CA . SER A 1 96 ? -3.994 5.950 22.945 1.00 85.62 96 SER A CA 1
ATOM 761 C C . SER A 1 96 ? -5.052 6.774 23.693 1.00 85.62 96 SER A C 1
ATOM 763 O O . SER A 1 96 ? -5.176 7.977 23.471 1.00 85.62 96 SER A O 1
ATOM 765 N N . ASN A 1 97 ? -5.896 6.149 24.527 1.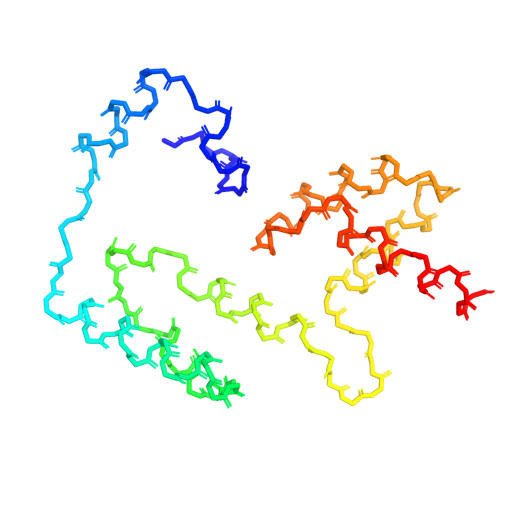00 83.75 97 ASN A N 1
ATOM 766 C CA . ASN A 1 97 ? -7.053 6.800 25.173 1.00 83.75 97 ASN A CA 1
ATOM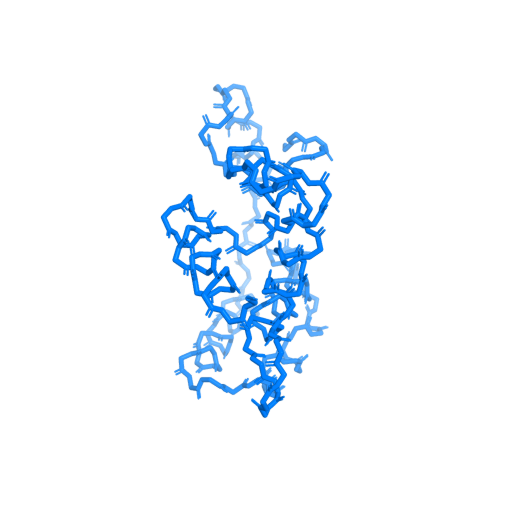 767 C C . ASN A 1 97 ? -7.962 7.574 24.187 1.00 83.75 97 ASN A C 1
ATOM 769 O O . ASN A 1 97 ? -8.672 8.506 24.569 1.00 83.75 97 ASN A O 1
ATOM 773 N N . GLY A 1 98 ? -7.946 7.191 22.908 1.00 82.69 98 GLY A N 1
ATOM 774 C CA . GLY A 1 98 ? -8.693 7.842 21.842 1.00 82.69 98 GLY A CA 1
ATOM 775 C C . GLY A 1 98 ? -8.150 9.181 21.322 1.00 82.69 98 GLY A C 1
ATOM 776 O O . GLY A 1 98 ? -8.875 9.798 20.540 1.00 82.69 98 GLY A O 1
ATOM 777 N N . ASP A 1 99 ? -6.942 9.647 21.663 1.00 93.94 99 ASP A N 1
ATOM 778 C CA . ASP A 1 99 ? -6.379 10.829 20.984 1.00 93.94 99 ASP A CA 1
ATOM 779 C C . ASP A 1 99 ? -6.097 10.526 19.505 1.00 93.94 99 ASP A C 1
ATOM 781 O O . ASP A 1 99 ? -5.342 9.619 19.159 1.00 93.94 99 ASP A O 1
ATOM 785 N N . PHE A 1 100 ? -6.719 11.277 18.596 1.00 96.25 100 PHE A N 1
ATOM 786 C CA . PHE A 1 100 ? -6.608 10.965 17.173 1.00 96.25 100 PHE A CA 1
ATOM 787 C C . PHE A 1 100 ? -5.227 11.254 16.591 1.00 96.25 100 PHE A C 1
ATOM 789 O O . PHE A 1 100 ? -4.829 10.564 15.658 1.00 96.25 100 PHE A O 1
ATOM 796 N N . ALA A 1 101 ? -4.524 12.282 17.068 1.00 96.31 101 ALA A N 1
ATOM 797 C CA . ALA A 1 101 ? -3.218 12.615 16.515 1.00 96.31 101 ALA A CA 1
ATOM 798 C C . ALA A 1 101 ? -2.215 11.498 16.835 1.00 96.31 101 ALA A C 1
ATOM 800 O O . ALA A 1 101 ? -1.489 11.057 15.942 1.00 96.31 101 ALA A O 1
ATOM 801 N N . GLU A 1 102 ? -2.251 10.982 18.065 1.00 96.44 102 GLU A N 1
ATOM 802 C CA . GLU A 1 102 ? -1.472 9.813 18.481 1.00 96.44 102 GLU A CA 1
ATOM 803 C C . GLU A 1 102 ? -1.862 8.556 17.693 1.00 96.44 102 GLU A C 1
ATOM 805 O O . GLU A 1 102 ? -0.994 7.888 17.125 1.00 96.44 102 GLU A O 1
ATOM 810 N N . VAL A 1 103 ? -3.166 8.275 17.570 1.00 97.12 103 VAL A N 1
ATOM 811 C CA . VAL A 1 103 ? -3.669 7.127 16.797 1.00 97.12 103 VAL A CA 1
ATOM 812 C C . VAL A 1 103 ? -3.245 7.211 15.332 1.00 97.12 103 VAL A C 1
ATOM 814 O O . VAL A 1 103 ? -2.798 6.219 14.762 1.00 97.12 103 VAL A O 1
ATOM 817 N N . PHE A 1 104 ? -3.369 8.379 14.702 1.00 96.88 104 PHE A N 1
ATOM 818 C CA . PHE A 1 104 ? -3.017 8.567 13.298 1.00 96.88 104 PHE A CA 1
ATOM 819 C C . PHE A 1 104 ? -1.512 8.426 13.062 1.00 96.88 104 PHE A C 1
ATOM 821 O O . PHE A 1 104 ? -1.113 7.804 12.075 1.00 96.88 104 PHE A O 1
ATOM 828 N N . ALA A 1 105 ? -0.678 8.954 13.962 1.00 95.00 105 ALA A N 1
ATOM 829 C CA . ALA A 1 105 ? 0.769 8.787 13.886 1.00 95.00 105 ALA A CA 1
ATOM 830 C C . ALA A 1 105 ? 1.156 7.301 13.965 1.00 95.00 105 ALA A C 1
ATOM 832 O O . ALA A 1 105 ? 1.852 6.804 13.078 1.00 95.00 105 ALA A O 1
ATOM 833 N N . ALA A 1 106 ? 0.625 6.573 14.954 1.00 95.94 106 ALA A N 1
ATOM 834 C CA . ALA A 1 106 ? 0.887 5.144 15.124 1.00 95.94 106 ALA A CA 1
ATOM 835 C C . ALA A 1 106 ? 0.327 4.297 13.966 1.00 95.94 106 ALA A C 1
ATOM 837 O O . ALA A 1 106 ? 0.971 3.355 13.501 1.00 95.94 106 ALA A O 1
ATOM 838 N N . PHE A 1 107 ? -0.854 4.651 13.450 1.00 96.31 107 PHE A N 1
ATOM 839 C CA . PHE A 1 107 ? -1.449 3.991 12.289 1.00 96.31 107 PHE A CA 1
ATOM 840 C C . PHE A 1 107 ? -0.589 4.193 11.040 1.00 96.31 107 PHE A C 1
ATOM 842 O O . PHE A 1 107 ? -0.323 3.238 10.316 1.00 96.31 107 PHE A O 1
ATOM 849 N N . SER A 1 108 ? -0.121 5.419 10.802 1.00 94.31 108 SER A N 1
ATOM 850 C CA . SER A 1 108 ? 0.723 5.749 9.649 1.00 94.31 108 SER A CA 1
ATOM 851 C C . SER A 1 108 ? 2.074 5.036 9.701 1.00 94.31 108 SER A C 1
ATOM 853 O O . SER A 1 108 ? 2.605 4.649 8.663 1.00 94.31 108 SER A O 1
ATOM 855 N N . GLU A 1 109 ? 2.622 4.832 10.899 1.00 93.19 109 GLU A N 1
ATOM 856 C CA . GLU A 1 109 ? 3.848 4.059 11.099 1.00 93.19 109 GLU A CA 1
ATOM 857 C C . GLU A 1 109 ? 3.631 2.560 10.838 1.00 93.19 109 GLU A C 1
ATOM 859 O O . GLU A 1 109 ? 4.404 1.943 10.105 1.00 93.19 109 GLU A O 1
ATOM 864 N N . ARG A 1 110 ? 2.562 1.972 11.391 1.00 93.94 110 ARG A N 1
ATOM 865 C CA . ARG A 1 110 ? 2.304 0.522 11.314 1.00 93.94 110 ARG A CA 1
ATOM 866 C C . ARG A 1 110 ? 1.723 0.072 9.973 1.00 93.94 110 ARG A C 1
ATOM 868 O O . ARG A 1 110 ? 2.057 -1.002 9.483 1.00 93.94 110 ARG A O 1
ATOM 875 N N . GLU A 1 111 ? 0.835 0.870 9.397 1.00 95.50 111 GLU A N 1
ATOM 876 C CA . GLU A 1 111 ? 0.009 0.526 8.236 1.00 95.50 111 GLU A CA 1
ATOM 877 C C . GLU A 1 111 ? 0.166 1.568 7.106 1.00 95.50 111 GLU A C 1
ATOM 879 O O . GLU A 1 111 ? -0.717 1.755 6.266 1.00 95.50 111 GLU A O 1
ATOM 884 N N . GLY A 1 112 ? 1.333 2.222 7.037 1.00 93.88 112 GLY A N 1
ATOM 885 C CA . GLY A 1 112 ? 1.668 3.204 5.997 1.00 93.88 112 GLY A CA 1
ATOM 886 C C . GLY A 1 112 ? 1.539 2.674 4.564 1.00 93.88 112 GLY A C 1
ATOM 887 O O . GLY A 1 112 ? 1.300 3.453 3.645 1.00 93.88 112 GLY A O 1
ATOM 888 N N . ILE A 1 113 ? 1.591 1.351 4.373 1.00 95.00 113 ILE A N 1
ATOM 889 C CA . ILE A 1 113 ? 1.390 0.683 3.079 1.00 95.00 113 ILE A CA 1
ATOM 890 C C . ILE A 1 113 ? 0.054 1.033 2.402 1.00 95.00 113 ILE A C 1
ATOM 892 O O . ILE A 1 113 ? -0.034 0.998 1.176 1.00 95.00 113 ILE A O 1
ATOM 896 N N . TYR A 1 114 ? -0.982 1.407 3.163 1.00 95.25 114 TYR A N 1
ATOM 897 C CA . TYR A 1 114 ? -2.253 1.842 2.573 1.00 95.25 114 TYR A CA 1
ATOM 898 C C . TYR A 1 114 ? -2.203 3.250 1.978 1.00 95.25 114 TYR A C 1
ATOM 900 O O . TYR A 1 114 ? -3.090 3.604 1.200 1.00 95.25 114 TYR A O 1
ATOM 908 N N . GLY A 1 115 ? -1.218 4.069 2.363 1.00 92.88 115 GLY A N 1
ATOM 909 C CA . GLY A 1 115 ? -1.096 5.456 1.915 1.00 92.88 115 GLY A CA 1
ATOM 910 C C . GLY A 1 115 ? -2.289 6.336 2.299 1.00 92.88 115 GLY A C 1
ATOM 911 O O . GLY A 1 115 ? -2.604 7.282 1.578 1.00 92.88 115 GLY A O 1
ATOM 912 N N . PHE A 1 116 ? -2.997 6.012 3.386 1.00 95.06 116 PHE A N 1
ATOM 913 C CA . PHE A 1 116 ? -4.152 6.795 3.817 1.00 95.06 116 PHE A CA 1
ATOM 914 C C . PHE A 1 116 ? -3.747 8.152 4.386 1.00 95.06 116 PHE A C 1
ATOM 916 O O . PHE A 1 116 ? -2.865 8.248 5.236 1.00 95.06 116 PHE A O 1
ATOM 923 N N . GLY A 1 117 ? -4.462 9.192 3.959 1.00 94.62 117 GLY A N 1
ATOM 924 C CA . GLY A 1 117 ? -4.403 10.506 4.588 1.00 94.62 117 GLY A CA 1
ATOM 925 C C . GLY A 1 117 ? -5.161 10.552 5.916 1.00 94.62 117 GLY A C 1
ATOM 926 O O . GLY A 1 117 ? -6.023 9.714 6.200 1.00 94.62 117 GLY A O 1
ATOM 927 N N . ASP A 1 118 ? -4.892 11.593 6.697 1.00 96.31 118 ASP A N 1
ATOM 928 C CA . ASP A 1 118 ? -5.551 11.880 7.973 1.00 96.31 118 ASP A CA 1
ATOM 929 C C . ASP A 1 118 ? -7.080 11.914 7.847 1.00 96.31 118 ASP A C 1
ATOM 931 O O . ASP A 1 118 ? -7.774 11.308 8.659 1.00 96.31 118 ASP A O 1
ATOM 935 N N . LEU A 1 119 ? -7.623 12.522 6.788 1.00 97.50 119 LEU A N 1
ATOM 936 C CA . LEU A 1 119 ? -9.067 12.561 6.547 1.00 97.50 119 LEU A CA 1
ATOM 937 C C . LEU A 1 119 ? -9.669 11.159 6.358 1.00 97.50 119 LEU A C 1
ATOM 939 O O . LEU A 1 119 ? -10.741 10.866 6.886 1.00 97.50 119 LEU A O 1
ATOM 943 N N . GLN A 1 120 ? -8.985 10.275 5.627 1.00 96.94 120 GLN A N 1
ATOM 944 C CA . GLN A 1 120 ? -9.460 8.905 5.400 1.00 96.94 120 GLN A CA 1
ATOM 945 C C . GLN A 1 120 ? -9.434 8.100 6.704 1.00 96.94 120 GLN A C 1
ATOM 947 O O . GLN A 1 120 ? -10.404 7.408 7.020 1.00 96.94 120 GLN A O 1
ATOM 952 N N . VAL A 1 121 ? -8.363 8.238 7.492 1.00 97.56 121 VAL A N 1
ATOM 953 C CA . VAL A 1 121 ? -8.256 7.590 8.806 1.00 97.56 121 VAL A CA 1
ATOM 954 C C . VAL A 1 121 ? -9.281 8.161 9.786 1.00 97.56 121 VAL A C 1
ATOM 956 O O . VAL A 1 121 ? -9.909 7.394 10.513 1.00 97.56 121 VAL A O 1
ATOM 959 N N . ARG A 1 122 ? -9.541 9.474 9.760 1.00 97.62 122 ARG A N 1
ATOM 960 C CA . ARG A 1 122 ? -10.562 10.136 10.588 1.00 97.62 122 ARG A CA 1
ATOM 961 C C . ARG A 1 122 ? -11.950 9.561 10.347 1.00 97.62 122 ARG A C 1
ATOM 963 O O . ARG A 1 122 ? -12.638 9.226 11.305 1.00 97.62 122 ARG A O 1
ATOM 970 N N . ILE A 1 123 ? -12.340 9.393 9.085 1.00 96.81 123 ILE A N 1
ATOM 971 C CA . ILE A 1 123 ? -13.644 8.817 8.731 1.00 96.81 123 ILE A CA 1
ATOM 972 C C . ILE A 1 123 ? -13.783 7.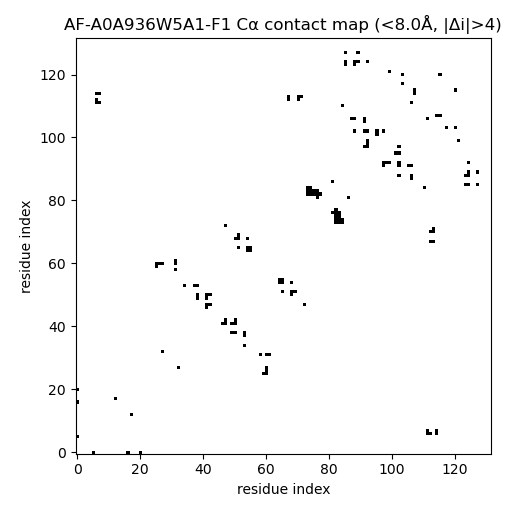395 9.296 1.00 96.81 123 ILE A C 1
ATOM 974 O O . ILE A 1 123 ? -14.827 7.052 9.858 1.00 96.81 123 ILE A O 1
ATOM 978 N N . MET A 1 124 ? -12.735 6.571 9.184 1.00 96.00 124 MET A N 1
ATOM 979 C CA . MET A 1 124 ? -12.741 5.221 9.757 1.00 96.00 124 MET A CA 1
ATOM 980 C C . MET A 1 124 ? -12.812 5.250 11.289 1.00 96.00 124 MET A C 1
ATOM 982 O O . MET A 1 124 ? -13.627 4.528 11.865 1.00 96.00 124 MET A O 1
ATOM 986 N N . TYR A 1 125 ? -12.007 6.106 11.926 1.00 96.75 125 TYR A N 1
ATOM 987 C CA . TYR A 1 125 ? -11.952 6.307 13.376 1.00 96.75 125 TYR A CA 1
ATOM 988 C C . TYR A 1 125 ? -13.329 6.703 13.930 1.00 96.75 125 TYR A C 1
ATOM 990 O O . TYR A 1 125 ? -13.839 6.057 14.845 1.00 96.75 125 TYR A O 1
ATOM 998 N N . ASP A 1 126 ? -13.975 7.712 13.338 1.00 96.19 126 ASP A N 1
ATOM 999 C CA . ASP A 1 126 ? -15.257 8.236 13.822 1.00 96.19 126 ASP A CA 1
ATOM 1000 C C . ASP A 1 126 ? -16.378 7.200 13.690 1.00 96.19 126 ASP A C 1
ATOM 1002 O O . ASP A 1 126 ? -17.282 7.144 14.524 1.00 96.19 126 ASP A O 1
ATOM 1006 N N . ARG A 1 127 ? -16.337 6.361 12.647 1.00 94.62 127 ARG A N 1
ATOM 1007 C CA . ARG A 1 127 ? -17.295 5.263 12.480 1.00 94.62 127 ARG A CA 1
ATOM 1008 C C . ARG A 1 127 ? -17.089 4.181 13.543 1.00 94.62 127 ARG A C 1
ATOM 1010 O O . ARG A 1 127 ? -18.078 3.740 14.118 1.00 94.62 127 ARG A O 1
ATOM 1017 N N . LEU A 1 128 ? -15.845 3.786 13.826 1.00 94.06 128 LEU A N 1
ATOM 1018 C CA . LEU A 1 128 ? -15.535 2.787 14.860 1.00 94.06 128 LEU A CA 1
ATOM 1019 C C . LEU A 1 128 ? -15.933 3.284 16.259 1.00 94.06 128 LEU A C 1
ATOM 1021 O O . LEU A 1 128 ? -16.545 2.550 17.025 1.00 94.06 128 LEU A O 1
ATOM 1025 N N . ARG A 1 129 ? -15.695 4.565 16.563 1.00 91.25 129 ARG A N 1
ATOM 1026 C CA . ARG A 1 129 ? -16.082 5.196 17.840 1.00 91.25 129 ARG A CA 1
ATOM 1027 C C . ARG A 1 129 ? -17.590 5.310 18.067 1.00 91.25 129 ARG A C 1
ATOM 1029 O O . ARG A 1 129 ? -17.993 5.489 19.205 1.00 91.25 129 ARG A O 1
ATOM 1036 N N . LYS A 1 130 ? -18.409 5.263 17.010 1.00 86.69 130 LYS A N 1
ATOM 1037 C CA . LYS A 1 130 ? -19.883 5.269 17.108 1.00 86.69 130 LYS A CA 1
ATOM 1038 C C . LYS A 1 130 ? -20.483 3.872 17.273 1.00 86.69 130 LYS A C 1
ATOM 1040 O O . LYS A 1 130 ? -21.674 3.765 17.547 1.00 86.69 130 LYS A O 1
ATOM 1045 N N . GLN A 1 131 ? -19.702 2.827 17.002 1.00 70.00 131 GLN A N 1
ATOM 1046 C CA . GLN A 1 131 ? -20.125 1.428 17.112 1.00 70.00 131 GLN A CA 1
ATOM 1047 C C . GLN A 1 131 ? -19.815 0.826 18.493 1.00 70.00 131 GLN A C 1
ATOM 1049 O O . GLN A 1 131 ? -20.377 -0.218 18.819 1.00 70.00 131 GLN A O 1
ATOM 1054 N N . ASN A 1 132 ? -18.973 1.504 19.281 1.00 53.69 132 ASN A N 1
ATOM 1055 C CA . ASN A 1 132 ? -18.687 1.243 20.695 1.00 53.69 132 ASN A CA 1
ATOM 1056 C C . ASN A 1 132 ? -19.450 2.221 21.595 1.00 53.69 132 ASN A C 1
ATOM 1058 O O . ASN A 1 132 ? -19.721 1.843 22.755 1.00 53.69 132 ASN A O 1
#